Protein AF-X0WC69-F1 (afdb_monomer_lite)

Secondary structure (DSSP, 8-state):
---GGGHHHHS-TT-EEEEEE-S--S--THHHHHHHTT-EEEEEE-S-HHHHHHHHHHHTT---TTB---EE--TTSS-GGGGGG-HHHHHHHHHHTT----

pLDDT: mean 93.88, std 10.85, range [38.66, 98.69]

Organism: NCBI:txid412755

Structure (mmCIF, N/CA/C/O backbone):
data_AF-X0WC69-F1
#
_entry.id   AF-X0WC69-F1
#
loop_
_atom_site.group_PDB
_atom_site.id
_atom_site.type_symbol
_atom_site.label_atom_id
_atom_site.label_alt_id
_atom_site.label_comp_id
_atom_site.label_asym_id
_atom_site.label_entity_id
_atom_site.label_seq_id
_atom_site.pdbx_PDB_ins_code
_atom_site.Cartn_x
_atom_site.Cartn_y
_atom_site.Cartn_z
_atom_site.occupancy
_atom_site.B_iso_or_equiv
_atom_site.auth_seq_id
_atom_site.auth_comp_id
_atom_site.auth_asym_id
_atom_site.auth_atom_id
_atom_site.pdbx_PDB_model_num
ATOM 1 N N . ALA A 1 1 ? -15.392 22.185 -8.170 1.00 73.56 1 ALA A N 1
ATOM 2 C CA . ALA A 1 1 ? -15.195 20.829 -7.610 1.00 73.56 1 ALA A CA 1
ATOM 3 C C . ALA A 1 1 ? -16.529 20.309 -7.079 1.00 73.56 1 ALA A C 1
ATOM 5 O O . ALA A 1 1 ? -17.292 21.107 -6.552 1.00 73.56 1 ALA A O 1
ATOM 6 N N . ASN A 1 2 ? -16.810 19.007 -7.195 1.00 86.56 2 ASN A N 1
ATOM 7 C CA . ASN A 1 2 ? -18.146 18.422 -6.964 1.00 86.56 2 ASN A CA 1
ATOM 8 C C . ASN A 1 2 ? -18.482 18.125 -5.482 1.00 86.56 2 ASN A C 1
ATOM 10 O O . ASN A 1 2 ? -19.419 17.386 -5.209 1.00 86.56 2 ASN A O 1
ATOM 14 N N . ASN A 1 3 ? -17.715 18.662 -4.523 1.00 87.62 3 ASN A N 1
ATOM 15 C CA . ASN A 1 3 ? -17.897 18.472 -3.071 1.00 87.62 3 ASN A CA 1
ATOM 16 C C . ASN A 1 3 ? -17.989 17.002 -2.589 1.00 87.62 3 ASN A C 1
ATOM 18 O O . ASN A 1 3 ? -18.626 16.697 -1.584 1.00 87.62 3 ASN A O 1
ATOM 22 N N . THR A 1 4 ? -17.337 16.072 -3.289 1.00 92.56 4 THR A N 1
ATOM 23 C CA . THR A 1 4 ? -17.414 14.629 -3.000 1.00 92.56 4 THR A CA 1
ATOM 24 C C . THR A 1 4 ? -16.470 14.163 -1.891 1.00 92.56 4 THR A C 1
ATOM 26 O O . THR A 1 4 ? -16.607 13.041 -1.419 1.00 92.56 4 THR A O 1
ATOM 29 N N . ALA A 1 5 ? -15.538 15.005 -1.430 1.00 91.19 5 ALA A N 1
ATOM 30 C CA . ALA A 1 5 ? -14.537 14.624 -0.428 1.00 91.19 5 ALA A CA 1
ATOM 31 C C . ALA A 1 5 ? -15.158 14.115 0.888 1.00 91.19 5 ALA A C 1
ATOM 33 O O . ALA A 1 5 ? -14.641 13.178 1.488 1.00 91.19 5 ALA A O 1
ATOM 34 N N . ARG A 1 6 ? -16.314 14.664 1.295 1.00 92.88 6 ARG A N 1
ATOM 35 C CA . ARG A 1 6 ? -17.044 14.244 2.507 1.00 92.88 6 ARG A CA 1
ATOM 36 C C . ARG A 1 6 ? -17.588 12.815 2.439 1.00 92.88 6 ARG A C 1
ATOM 38 O O . ARG A 1 6 ? -17.962 12.267 3.470 1.00 92.88 6 ARG A O 1
ATOM 45 N N . ALA A 1 7 ? -17.612 12.190 1.260 1.00 94.81 7 ALA A N 1
ATOM 46 C CA . ALA A 1 7 ? -18.061 10.809 1.115 1.00 94.81 7 ALA A CA 1
ATOM 47 C C . ALA A 1 7 ? -17.229 9.832 1.967 1.00 94.81 7 ALA A C 1
ATOM 49 O O . ALA A 1 7 ? -17.776 8.843 2.447 1.00 94.81 7 ALA A O 1
ATOM 50 N N . VAL A 1 8 ? -15.951 10.136 2.237 1.00 96.06 8 VAL A N 1
ATOM 51 C CA . VAL A 1 8 ? -1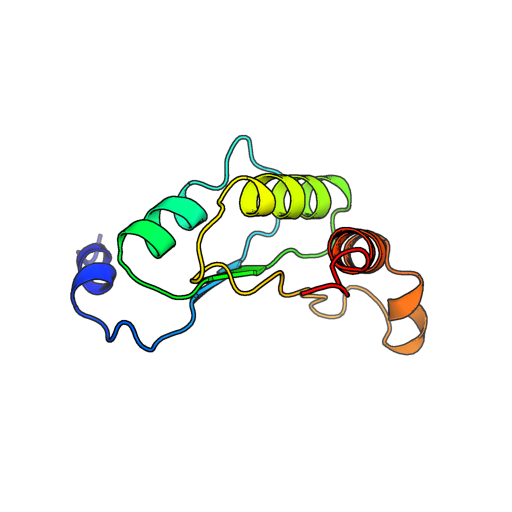5.090 9.326 3.122 1.00 96.06 8 VAL A CA 1
ATOM 52 C C . VAL A 1 8 ? -15.667 9.167 4.537 1.00 96.06 8 VAL A C 1
ATOM 54 O O . VAL A 1 8 ? -15.428 8.158 5.202 1.00 96.06 8 VAL A O 1
ATOM 57 N N . ASP A 1 9 ? -16.475 10.129 4.989 1.00 96.31 9 ASP A N 1
ATOM 58 C CA . ASP A 1 9 ? -17.134 10.108 6.297 1.00 96.31 9 ASP A CA 1
ATOM 59 C C . ASP A 1 9 ? -18.480 9.369 6.275 1.00 96.31 9 ASP A C 1
ATOM 61 O O . ASP A 1 9 ? -18.997 9.013 7.329 1.00 96.31 9 ASP A O 1
ATOM 65 N N . MET A 1 10 ? -19.045 9.132 5.089 1.00 96.31 10 MET A N 1
ATOM 66 C CA . MET A 1 10 ? -20.409 8.620 4.907 1.00 96.31 10 MET A CA 1
ATOM 67 C C . MET A 1 10 ? -20.462 7.147 4.493 1.00 96.31 10 MET A C 1
ATOM 69 O O . MET A 1 10 ? -21.454 6.474 4.759 1.00 96.31 10 MET A O 1
ATOM 73 N N . ILE A 1 11 ? -19.432 6.648 3.805 1.00 97.00 11 ILE A N 1
ATOM 74 C CA . ILE A 1 11 ? -19.395 5.257 3.337 1.00 97.00 11 ILE A CA 1
ATOM 75 C C . ILE A 1 11 ? -19.108 4.275 4.484 1.00 97.00 11 ILE A C 1
ATOM 77 O O . ILE A 1 11 ? -18.465 4.626 5.478 1.00 97.00 11 ILE A O 1
ATOM 81 N N . SER A 1 12 ? -19.566 3.028 4.322 1.00 97.81 12 SER A N 1
ATOM 82 C CA . SER A 1 12 ? -19.354 1.962 5.311 1.00 97.81 12 SER A CA 1
ATOM 83 C C . SER A 1 12 ? -17.867 1.731 5.592 1.00 97.81 12 SER A C 1
ATOM 85 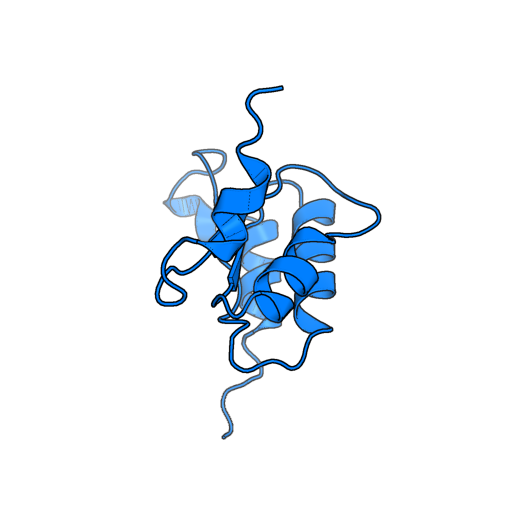O O . SER A 1 12 ? -17.057 1.659 4.667 1.00 97.81 12 SER A O 1
ATOM 87 N N . LYS A 1 13 ? -17.519 1.552 6.872 1.00 97.94 13 LYS A N 1
ATOM 88 C CA . LYS A 1 13 ? -16.147 1.267 7.332 1.00 97.94 13 LYS A CA 1
ATOM 89 C C . LYS A 1 13 ? -15.728 -0.189 7.136 1.00 97.94 13 LYS A C 1
ATOM 91 O O . LYS A 1 13 ? -14.559 -0.519 7.314 1.00 97.94 13 LYS A O 1
ATOM 96 N N . ASP A 1 14 ? -16.652 -1.030 6.677 1.00 97.75 14 ASP A N 1
ATOM 97 C CA . ASP A 1 14 ? -16.340 -2.390 6.244 1.00 97.75 14 ASP A CA 1
ATOM 98 C C . ASP A 1 14 ? -15.599 -2.414 4.900 1.00 97.75 14 ASP A C 1
ATOM 100 O O . ASP A 1 14 ? -15.019 -3.437 4.536 1.00 97.75 14 ASP A O 1
ATOM 104 N N . ILE A 1 15 ? -15.566 -1.300 4.164 1.00 98.00 15 ILE A N 1
ATOM 105 C CA . ILE A 1 15 ? -14.785 -1.173 2.931 1.00 98.00 15 ILE A CA 1
ATOM 106 C C . ILE A 1 15 ? -13.286 -1.269 3.253 1.00 98.00 15 ILE A C 1
ATOM 108 O O . ILE A 1 15 ? -12.786 -0.625 4.177 1.00 98.00 15 ILE A O 1
ATOM 112 N N . ILE A 1 16 ? -12.562 -2.058 2.457 1.00 98.44 16 ILE A N 1
ATOM 113 C CA . ILE A 1 16 ? -11.096 -2.059 2.444 1.00 98.44 16 ILE A CA 1
ATOM 114 C C . ILE A 1 16 ? -10.637 -1.066 1.378 1.00 98.44 16 ILE A C 1
ATOM 116 O O . ILE A 1 16 ? -11.034 -1.166 0.217 1.00 98.44 16 ILE A O 1
ATOM 120 N N . ILE A 1 17 ? -9.801 -0.112 1.772 1.00 98.50 17 ILE A N 1
ATOM 121 C CA . ILE A 1 17 ? -9.224 0.878 0.869 1.00 98.50 17 ILE A CA 1
ATOM 122 C C . ILE A 1 17 ? -7.908 0.339 0.312 1.00 98.50 17 ILE A C 1
ATOM 124 O O . ILE A 1 17 ? -6.928 0.191 1.041 1.00 98.50 17 ILE A O 1
ATOM 128 N N . CYS A 1 18 ? -7.883 0.072 -0.991 1.00 98.25 18 CYS A N 1
ATOM 129 C CA . CYS A 1 18 ? -6.650 -0.181 -1.732 1.00 98.25 18 CYS A CA 1
ATOM 130 C C . CYS A 1 18 ? -6.025 1.167 -2.128 1.00 98.25 18 CYS A C 1
ATOM 132 O O . CYS A 1 18 ? -6.317 1.691 -3.204 1.00 98.25 18 CYS A O 1
ATOM 134 N N . ASP A 1 19 ? -5.227 1.754 -1.236 1.00 97.88 19 ASP A N 1
ATOM 135 C CA . ASP A 1 19 ? -4.646 3.089 -1.409 1.00 97.88 19 ASP A CA 1
ATOM 136 C C . ASP A 1 19 ? -3.470 3.045 -2.388 1.00 97.88 19 ASP A C 1
ATOM 138 O O . ASP A 1 19 ? -2.365 2.620 -2.049 1.00 97.88 19 ASP A O 1
ATOM 142 N N . TRP A 1 20 ? -3.735 3.401 -3.640 1.00 97.50 20 TRP A N 1
ATOM 143 C CA . TRP A 1 20 ? -2.862 3.091 -4.763 1.00 97.50 20 TRP A CA 1
ATOM 144 C C . TRP A 1 20 ? -2.058 4.319 -5.241 1.00 97.50 20 TRP A C 1
ATOM 146 O O . TRP A 1 20 ? -2.618 5.383 -5.506 1.00 97.50 20 TRP A O 1
ATOM 156 N N . HIS A 1 21 ? -0.731 4.172 -5.389 1.00 97.56 21 HIS A N 1
ATOM 157 C CA . HIS A 1 21 ? 0.177 5.235 -5.856 1.00 97.56 21 HIS A CA 1
ATOM 158 C C . HIS A 1 21 ? 1.182 4.727 -6.915 1.00 97.56 21 HIS A C 1
ATOM 160 O O . HIS A 1 21 ? 1.847 3.708 -6.719 1.00 97.56 21 HIS A O 1
ATOM 166 N N . TYR A 1 22 ? 1.331 5.453 -8.040 1.00 95.75 22 TYR A N 1
ATOM 167 C CA . TYR A 1 22 ? 2.273 5.089 -9.128 1.00 95.75 22 TYR A CA 1
ATOM 168 C C . TYR A 1 22 ? 3.719 5.485 -8.815 1.00 95.75 22 TYR A C 1
ATOM 170 O O . TYR A 1 22 ? 4.652 4.801 -9.233 1.00 95.75 22 TYR A O 1
ATOM 178 N N . GLU A 1 23 ? 3.887 6.627 -8.156 1.00 97.06 23 GLU A N 1
ATOM 179 C CA . GLU A 1 23 ? 5.130 7.394 -8.147 1.00 97.06 23 GLU A CA 1
ATOM 180 C C . GLU A 1 23 ? 5.672 7.582 -6.737 1.00 97.06 23 GLU A C 1
ATOM 182 O O . GLU A 1 23 ? 4.916 7.545 -5.763 1.00 97.06 23 GLU A O 1
ATOM 187 N N . LEU A 1 24 ? 6.982 7.819 -6.653 1.00 98.06 24 LEU A N 1
ATOM 188 C CA . LEU A 1 24 ? 7.653 8.149 -5.404 1.00 98.06 24 LEU A CA 1
ATOM 189 C C . LEU A 1 24 ? 7.070 9.443 -4.829 1.00 98.06 24 LEU A C 1
ATOM 191 O O . LEU A 1 24 ? 6.880 10.430 -5.545 1.00 98.06 24 LEU A O 1
ATOM 195 N N . ARG A 1 25 ? 6.810 9.445 -3.522 1.00 97.56 25 ARG A N 1
ATOM 196 C CA . ARG A 1 25 ? 6.314 10.614 -2.794 1.00 97.56 25 ARG A CA 1
ATOM 197 C C . ARG A 1 25 ? 7.163 10.905 -1.572 1.00 97.56 25 ARG A C 1
ATOM 199 O O . ARG A 1 25 ? 7.790 10.013 -1.007 1.00 97.56 25 ARG A O 1
ATOM 206 N N . GLN A 1 26 ? 7.129 12.166 -1.149 1.00 96.62 26 GLN 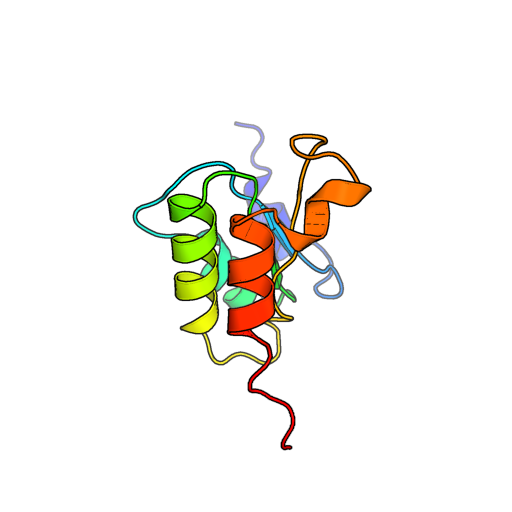A N 1
ATOM 207 C CA . GLN A 1 26 ? 7.720 12.595 0.116 1.00 96.62 26 GLN A CA 1
ATOM 208 C C . GLN A 1 26 ? 6.989 11.967 1.315 1.00 96.62 26 GLN A C 1
ATOM 210 O O . GLN A 1 26 ? 7.620 11.571 2.293 1.00 96.62 26 GLN A O 1
ATOM 215 N N . ALA A 1 27 ? 5.665 11.847 1.212 1.00 96.88 27 ALA A N 1
ATOM 216 C CA . ALA A 1 27 ? 4.799 11.175 2.167 1.00 96.88 27 ALA A CA 1
ATOM 217 C C . ALA A 1 27 ? 3.584 10.567 1.445 1.00 96.88 27 ALA A C 1
ATOM 219 O O . ALA A 1 27 ? 3.295 10.905 0.294 1.00 96.88 27 ALA A O 1
ATOM 220 N N . TYR A 1 28 ? 2.907 9.642 2.123 1.00 98.12 28 TYR A N 1
ATOM 221 C CA . TYR A 1 28 ? 1.690 8.989 1.645 1.00 98.12 28 TYR A CA 1
ATOM 222 C C . TYR A 1 28 ? 0.564 9.252 2.652 1.00 98.12 28 TYR A C 1
ATOM 224 O O . TYR A 1 28 ? 0.116 8.353 3.358 1.00 98.12 28 TYR A O 1
ATOM 232 N N . GLU A 1 29 ? 0.158 10.520 2.773 1.00 97.56 29 GLU A N 1
ATOM 233 C CA . GLU A 1 29 ? -0.732 11.021 3.832 1.00 97.56 29 GLU A CA 1
ATOM 234 C C . GLU A 1 29 ? -2.146 10.423 3.788 1.00 97.56 29 GLU A C 1
ATOM 236 O O . GLU A 1 29 ? -2.870 10.449 4.784 1.00 97.56 29 GLU A O 1
ATOM 241 N N . SER A 1 30 ? -2.541 9.850 2.652 1.00 97.81 30 SER A N 1
ATOM 242 C CA . SER A 1 30 ? -3.779 9.082 2.514 1.00 97.81 30 SER A CA 1
ATOM 243 C C . SER A 1 30 ? -3.818 7.874 3.449 1.00 97.81 30 SER A C 1
ATOM 245 O O . SER A 1 30 ? -4.876 7.592 4.007 1.00 97.81 30 SER A O 1
ATOM 247 N N . VAL A 1 31 ? -2.683 7.213 3.703 1.00 98.38 31 VAL A N 1
ATOM 248 C CA . VAL A 1 31 ? -2.606 6.038 4.584 1.00 98.38 31 VAL A CA 1
ATOM 249 C C . VAL A 1 31 ? -3.056 6.349 6.016 1.00 98.38 31 VAL A C 1
ATOM 251 O O . VAL A 1 31 ? -4.048 5.752 6.446 1.00 98.38 31 VAL A O 1
ATOM 254 N N . PRO A 1 32 ? -2.402 7.260 6.772 1.00 98.12 32 PRO A N 1
ATOM 255 C CA . PRO A 1 32 ? -2.863 7.604 8.113 1.00 98.12 32 PRO A CA 1
ATOM 256 C C . PRO A 1 32 ? -4.277 8.175 8.093 1.00 98.12 32 PRO A C 1
ATOM 258 O O . PRO A 1 32 ? -5.080 7.804 8.940 1.00 98.12 32 PRO A O 1
ATOM 261 N N . MET A 1 33 ? -4.628 8.983 7.089 1.00 98.19 33 MET A N 1
ATOM 262 C CA . MET A 1 33 ? -5.971 9.547 6.983 1.00 98.19 33 MET A CA 1
ATOM 263 C C . MET A 1 33 ? -7.048 8.455 6.890 1.00 98.19 33 MET A C 1
ATOM 265 O O . MET A 1 33 ? -8.026 8.498 7.634 1.00 98.19 33 MET A O 1
ATOM 269 N N . PHE A 1 34 ? -6.882 7.436 6.040 1.00 98.50 34 PHE A N 1
ATOM 270 C CA . PHE A 1 34 ? -7.858 6.346 5.939 1.00 98.50 34 PHE A CA 1
ATOM 271 C C . PHE A 1 34 ? -7.915 5.485 7.207 1.00 98.50 34 PHE A C 1
ATOM 273 O O . PHE A 1 34 ? -9.013 5.105 7.628 1.00 98.50 34 PHE A O 1
ATOM 280 N N . LEU A 1 35 ? -6.767 5.227 7.842 1.00 98.50 35 LEU A N 1
ATOM 281 C CA . LEU A 1 35 ? -6.710 4.525 9.128 1.00 98.50 35 LEU A CA 1
ATOM 282 C C . LEU A 1 35 ? -7.457 5.301 10.226 1.00 98.50 35 LEU A C 1
ATOM 284 O O . LEU A 1 35 ? -8.287 4.723 10.929 1.00 98.50 35 LEU A O 1
ATOM 288 N N . GLU A 1 36 ? -7.223 6.611 10.343 1.00 98.00 36 GLU A N 1
ATOM 289 C CA . GLU A 1 36 ? -7.898 7.514 11.289 1.00 98.00 36 GLU A CA 1
ATOM 290 C C . GLU A 1 36 ? -9.406 7.597 11.028 1.00 98.00 36 GLU A C 1
ATOM 292 O O . GLU A 1 36 ? -10.208 7.666 11.959 1.00 98.00 36 GLU A O 1
ATOM 297 N N . LYS A 1 37 ? -9.821 7.521 9.757 1.00 98.00 37 LYS A N 1
ATOM 298 C CA . LYS A 1 37 ? -11.233 7.461 9.350 1.00 98.00 37 LYS A CA 1
ATOM 299 C C . LYS A 1 37 ? -11.890 6.097 9.595 1.00 98.00 37 LYS A C 1
ATOM 301 O O . LYS A 1 37 ? -13.075 5.946 9.277 1.00 98.00 37 LYS A O 1
ATOM 306 N N . GLY A 1 38 ? -11.158 5.134 10.157 1.00 98.19 38 GLY A N 1
ATOM 307 C CA . GLY A 1 38 ? -11.659 3.835 10.601 1.00 98.19 38 GLY A CA 1
ATOM 308 C C . GLY A 1 38 ? -11.677 2.746 9.531 1.00 98.19 38 GLY A C 1
ATOM 309 O O . GLY A 1 38 ? -12.249 1.686 9.780 1.00 98.19 38 GLY A O 1
ATOM 310 N N . PHE A 1 39 ? -11.072 2.977 8.363 1.00 98.69 39 PHE A N 1
ATOM 311 C CA . PHE A 1 39 ? -11.017 1.981 7.295 1.00 98.69 39 PHE A CA 1
ATOM 312 C C . PHE A 1 39 ? -9.883 0.988 7.500 1.00 98.69 39 PHE A C 1
ATOM 314 O O . PHE A 1 39 ? -8.844 1.304 8.078 1.00 98.69 39 PHE A O 1
ATOM 321 N N . ARG A 1 40 ? -10.075 -0.210 6.948 1.00 98.69 40 ARG A N 1
ATOM 322 C CA . ARG A 1 40 ? -8.983 -1.145 6.680 1.00 98.69 40 ARG A CA 1
ATOM 323 C C . ARG A 1 40 ? -8.258 -0.721 5.413 1.00 98.69 40 ARG A C 1
ATOM 325 O O . ARG A 1 40 ? -8.911 -0.330 4.447 1.00 98.69 40 ARG A O 1
ATOM 332 N N . VAL A 1 41 ? -6.933 -0.797 5.410 1.00 98.62 41 VAL A N 1
ATOM 333 C CA . VAL A 1 41 ? -6.104 -0.242 4.336 1.00 98.62 41 VAL A CA 1
ATOM 334 C C . VAL A 1 41 ? -5.127 -1.289 3.814 1.00 98.62 41 VAL A C 1
ATOM 336 O O . VAL A 1 41 ? -4.431 -1.954 4.583 1.00 98.62 41 VAL A O 1
ATOM 339 N N . TRP A 1 42 ? -5.067 -1.390 2.489 1.00 98.19 42 TRP A N 1
ATOM 340 C CA . TRP A 1 42 ? -3.988 -2.013 1.736 1.00 98.19 42 TRP A CA 1
ATOM 341 C C . TRP A 1 42 ? -3.291 -0.940 0.894 1.00 98.19 42 TRP A C 1
ATOM 343 O O . TRP A 1 42 ? -3.782 -0.591 -0.180 1.00 98.19 42 TRP A O 1
ATOM 353 N N . PRO A 1 43 ? -2.142 -0.418 1.343 1.00 98.25 43 PRO A N 1
ATOM 354 C CA . PRO A 1 43 ? -1.225 0.319 0.487 1.00 98.25 43 PRO A CA 1
ATOM 355 C C . PRO A 1 43 ? -0.923 -0.496 -0.771 1.00 98.25 43 PRO A C 1
ATOM 357 O O . PRO A 1 43 ? -0.624 -1.692 -0.690 1.00 98.25 43 PRO A O 1
ATOM 360 N N . ALA A 1 44 ? -1.031 0.141 -1.932 1.00 98.31 44 ALA A N 1
ATOM 361 C CA . ALA A 1 44 ? -0.879 -0.513 -3.218 1.00 98.31 44 ALA A CA 1
ATOM 362 C C . ALA A 1 44 ? 0.173 0.183 -4.086 1.00 98.31 44 ALA A C 1
ATOM 364 O O . ALA A 1 44 ? -0.045 1.268 -4.628 1.00 98.31 44 ALA A O 1
ATOM 365 N N . SER A 1 45 ? 1.334 -0.456 -4.240 1.00 97.44 45 SER A N 1
ATOM 366 C CA . SER A 1 45 ? 2.406 0.037 -5.110 1.00 97.44 45 SER A CA 1
ATOM 367 C C . SER A 1 45 ? 2.318 -0.544 -6.516 1.00 97.44 45 SER A C 1
ATOM 369 O O . SER A 1 45 ? 1.657 -1.558 -6.759 1.00 97.44 45 SER A O 1
ATOM 371 N N . TRP A 1 46 ? 3.045 0.087 -7.440 1.00 96.50 46 TRP A N 1
ATOM 372 C CA . TRP A 1 46 ? 3.242 -0.403 -8.802 1.00 96.50 46 TRP A CA 1
ATOM 373 C C . TRP A 1 46 ? 4.705 -0.810 -9.067 1.00 96.50 46 TRP A C 1
ATOM 375 O O . TRP A 1 46 ? 5.280 -1.583 -8.306 1.00 96.50 46 TRP A O 1
ATOM 385 N N . ARG A 1 47 ? 5.293 -0.328 -10.173 1.00 96.44 47 ARG A N 1
ATOM 386 C CA . ARG A 1 47 ? 6.463 -0.920 -10.833 1.00 96.44 47 ARG A CA 1
ATOM 387 C C . ARG A 1 47 ? 7.802 -0.285 -10.504 1.00 96.44 47 ARG A C 1
ATOM 389 O O . ARG A 1 47 ? 8.821 -0.869 -10.848 1.00 96.44 47 ARG A O 1
ATOM 396 N N . LYS A 1 48 ? 7.817 0.936 -9.969 1.00 97.88 48 LYS A N 1
ATOM 397 C CA . LYS A 1 48 ? 9.070 1.644 -9.699 1.00 97.88 48 LYS A CA 1
ATOM 398 C C . LYS A 1 48 ? 9.632 1.151 -8.358 1.00 97.88 48 LYS A C 1
ATOM 400 O O . LYS A 1 48 ? 8.937 1.323 -7.354 1.00 97.88 48 LYS A O 1
ATOM 405 N N . PRO A 1 49 ? 10.827 0.52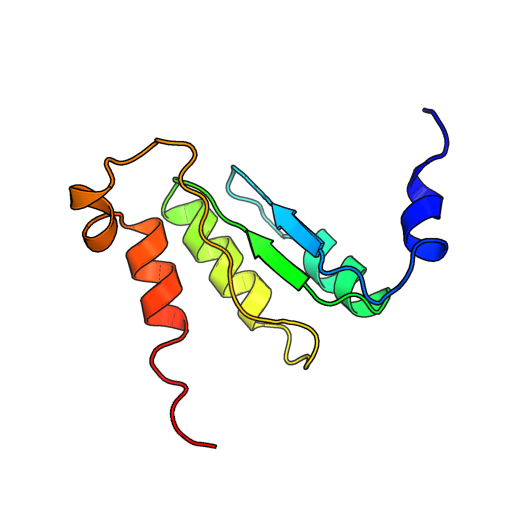5 -8.333 1.00 97.50 49 PRO A N 1
ATOM 406 C CA . PRO A 1 49 ? 11.439 -0.021 -7.117 1.00 97.50 49 PRO A CA 1
ATOM 407 C C . PRO A 1 49 ? 11.483 0.947 -5.935 1.00 97.50 49 PRO A C 1
ATOM 409 O O . PRO A 1 49 ? 11.046 0.629 -4.832 1.00 97.50 49 PRO A O 1
ATOM 412 N N . ASP A 1 50 ? 11.965 2.163 -6.180 1.00 98.31 50 ASP A N 1
ATOM 413 C CA . ASP A 1 50 ? 12.112 3.227 -5.190 1.00 98.31 50 ASP A CA 1
ATOM 414 C C . ASP A 1 50 ? 10.763 3.677 -4.616 1.00 98.31 50 ASP A C 1
ATOM 416 O O . ASP A 1 50 ? 10.616 3.779 -3.398 1.00 98.31 50 ASP A O 1
ATOM 420 N N . ALA A 1 51 ? 9.759 3.874 -5.472 1.00 98.25 51 ALA A N 1
ATOM 421 C CA . ALA A 1 51 ? 8.407 4.234 -5.060 1.00 98.25 51 ALA A CA 1
ATOM 422 C C . ALA A 1 51 ? 7.752 3.123 -4.229 1.00 98.25 51 ALA A C 1
ATOM 424 O O . ALA A 1 51 ? 7.212 3.385 -3.155 1.00 98.25 51 ALA A O 1
ATOM 425 N N . ALA A 1 52 ? 7.828 1.875 -4.702 1.00 97.94 52 ALA A N 1
ATOM 426 C CA . ALA A 1 52 ? 7.243 0.729 -4.016 1.00 97.94 52 ALA A CA 1
ATOM 427 C C . ALA A 1 52 ? 7.880 0.511 -2.644 1.00 97.94 52 ALA A C 1
ATOM 429 O O . ALA A 1 52 ? 7.165 0.389 -1.649 1.00 97.94 52 ALA A O 1
ATOM 430 N N . LYS A 1 53 ? 9.215 0.547 -2.578 1.00 97.94 53 LYS A N 1
ATOM 431 C CA . LYS A 1 53 ? 9.960 0.459 -1.325 1.00 97.94 53 LYS A CA 1
ATOM 432 C C . LYS A 1 53 ? 9.578 1.574 -0.361 1.00 97.94 53 LYS A C 1
ATOM 434 O O . LYS A 1 53 ? 9.201 1.286 0.770 1.00 97.94 53 LYS A O 1
ATOM 439 N N . ALA A 1 54 ? 9.619 2.826 -0.814 1.00 98.44 54 ALA A N 1
ATOM 440 C CA . ALA A 1 54 ? 9.266 3.965 0.025 1.00 98.44 54 ALA A CA 1
ATOM 441 C C . ALA A 1 54 ? 7.836 3.856 0.566 1.00 98.44 54 ALA A C 1
ATOM 443 O O . ALA A 1 54 ? 7.589 4.256 1.702 1.00 98.44 54 ALA A O 1
ATOM 444 N N . PHE A 1 55 ? 6.904 3.310 -0.220 1.00 98.31 55 PHE A N 1
ATOM 445 C CA . PHE A 1 55 ? 5.521 3.163 0.211 1.00 98.31 55 PHE A CA 1
ATOM 446 C C . PHE A 1 55 ? 5.331 2.032 1.231 1.00 98.31 55 PHE A C 1
ATOM 448 O O . PHE A 1 55 ? 4.688 2.255 2.255 1.00 98.31 55 PHE A O 1
ATOM 455 N N . VAL A 1 56 ? 5.952 0.866 1.009 1.00 97.88 56 VAL A N 1
ATOM 456 C CA . VAL A 1 56 ? 5.997 -0.238 1.991 1.00 97.88 56 VAL A CA 1
ATOM 457 C C . VAL A 1 56 ? 6.634 0.234 3.304 1.00 97.88 56 VAL A C 1
ATOM 459 O O . VAL A 1 56 ? 6.099 0.005 4.385 1.00 97.88 56 VAL A O 1
ATOM 462 N N . ASP A 1 57 ? 7.765 0.936 3.225 1.00 97.75 57 ASP A N 1
ATOM 463 C CA . ASP A 1 57 ? 8.463 1.461 4.401 1.00 97.75 57 ASP A CA 1
ATOM 464 C C . ASP A 1 57 ? 7.674 2.579 5.095 1.00 97.75 57 ASP A C 1
ATOM 466 O O . ASP A 1 57 ? 7.832 2.803 6.294 1.00 97.75 57 ASP A O 1
ATOM 470 N N . TYR A 1 58 ? 6.835 3.317 4.365 1.00 98.25 58 TYR A N 1
ATOM 471 C CA . TYR A 1 58 ? 5.935 4.309 4.946 1.00 98.25 58 TYR A CA 1
ATOM 472 C C . TYR A 1 58 ? 4.788 3.655 5.708 1.00 98.25 58 TYR A C 1
ATOM 474 O O . TYR A 1 58 ? 4.557 3.993 6.867 1.00 98.25 58 TYR A O 1
ATOM 482 N N . SER A 1 59 ? 4.102 2.694 5.090 1.00 97.62 59 SER A N 1
ATOM 483 C CA . SER A 1 59 ? 2.946 2.033 5.692 1.00 97.62 59 SER A CA 1
ATOM 484 C C . SER A 1 59 ? 3.301 1.228 6.940 1.00 97.62 59 SER A C 1
ATOM 486 O O . SER A 1 59 ? 2.556 1.254 7.916 1.00 97.62 59 SER A O 1
ATOM 488 N N . LYS A 1 60 ? 4.479 0.594 6.967 1.00 95.81 60 LYS A N 1
ATOM 489 C CA . LYS A 1 60 ? 4.966 -0.173 8.125 1.00 95.81 60 LYS A CA 1
ATOM 490 C C . LYS A 1 60 ? 5.263 0.660 9.376 1.00 95.81 60 LYS A C 1
ATOM 492 O O . LYS A 1 60 ? 5.492 0.082 10.432 1.00 95.81 60 LYS A O 1
ATOM 497 N N . ARG A 1 61 ? 5.272 1.994 9.289 1.00 96.19 61 ARG A N 1
ATOM 498 C CA . ARG A 1 61 ? 5.432 2.870 10.467 1.00 96.19 61 ARG A CA 1
ATOM 499 C C . ARG A 1 61 ? 4.177 2.914 11.337 1.00 96.19 61 ARG A C 1
ATOM 501 O O . ARG A 1 61 ? 4.256 3.372 12.472 1.00 96.19 61 ARG A O 1
ATOM 508 N N . TYR A 1 62 ? 3.036 2.480 10.803 1.00 96.38 62 TYR A N 1
ATOM 509 C CA . TYR A 1 62 ? 1.752 2.517 11.488 1.00 96.38 62 TYR A CA 1
ATOM 510 C C . TYR A 1 62 ? 1.443 1.150 12.097 1.00 96.38 62 TYR A C 1
ATOM 512 O O . TYR A 1 62 ? 1.012 0.237 11.396 1.00 96.38 62 TYR A O 1
ATOM 520 N N . ASP A 1 63 ? 1.638 1.032 13.410 1.00 95.19 63 ASP A N 1
ATOM 521 C CA . ASP A 1 63 ? 1.174 -0.116 14.191 1.00 95.19 63 ASP A CA 1
ATOM 522 C C . ASP A 1 63 ? -0.337 0.017 14.432 1.00 95.19 63 ASP A C 1
ATOM 524 O O . ASP A 1 63 ? -0.794 0.714 15.340 1.00 95.19 63 ASP A O 1
ATOM 528 N N . ASN A 1 64 ? -1.129 -0.534 13.513 1.00 97.44 64 ASN A N 1
ATOM 529 C CA . ASN A 1 64 ? -2.583 -0.426 13.519 1.00 97.44 64 ASN A CA 1
ATOM 530 C C . ASN A 1 64 ? -3.199 -1.706 12.949 1.00 97.44 64 ASN A C 1
ATOM 532 O O . ASN A 1 64 ? -2.914 -2.063 11.809 1.00 97.44 64 ASN A O 1
ATOM 536 N N . ASP A 1 65 ? -4.115 -2.339 13.686 1.00 97.44 65 ASP A N 1
ATOM 537 C CA . ASP A 1 65 ? -4.781 -3.588 13.273 1.00 97.44 65 ASP A CA 1
ATOM 538 C C . ASP A 1 65 ? -5.559 -3.477 11.948 1.00 97.44 65 ASP A C 1
ATOM 540 O O . ASP A 1 65 ? -5.898 -4.479 11.317 1.00 97.44 65 ASP A O 1
ATOM 544 N N . ARG A 1 66 ? -5.865 -2.252 11.504 1.00 98.25 66 ARG A N 1
ATOM 545 C CA . ARG A 1 66 ? -6.519 -1.982 10.218 1.00 98.25 66 ARG A CA 1
ATOM 546 C C . ARG A 1 66 ? -5.541 -1.865 9.043 1.00 98.25 66 ARG A C 1
ATOM 548 O O . ARG A 1 66 ? -5.996 -1.805 7.902 1.00 98.25 66 ARG A O 1
ATOM 555 N N . MET A 1 67 ? -4.230 -1.850 9.282 1.00 98.00 67 MET A N 1
ATOM 556 C CA . MET A 1 67 ? -3.200 -1.957 8.246 1.00 98.00 67 MET A CA 1
ATOM 557 C C . MET A 1 67 ? -3.030 -3.430 7.859 1.00 98.00 67 MET A C 1
ATOM 559 O O . MET A 1 67 ? -2.367 -4.198 8.548 1.00 98.00 67 MET A O 1
ATOM 563 N N . LEU A 1 68 ? -3.641 -3.845 6.748 1.00 96.75 68 LEU A N 1
ATOM 564 C CA . LEU A 1 68 ? -3.791 -5.268 6.418 1.00 96.75 68 LEU A CA 1
ATOM 565 C C . LEU A 1 68 ? -2.578 -5.892 5.702 1.00 96.75 68 LEU A C 1
ATOM 567 O O . LEU A 1 68 ? -2.602 -7.080 5.384 1.00 96.75 68 LEU A O 1
ATOM 571 N N . GLY A 1 69 ? -1.551 -5.108 5.370 1.00 95.44 69 GLY A N 1
ATOM 572 C CA . GLY A 1 69 ? -0.376 -5.566 4.622 1.00 95.44 69 GLY A CA 1
ATOM 573 C C . GLY A 1 69 ? -0.072 -4.664 3.433 1.00 95.44 69 GLY A C 1
ATOM 574 O O . GLY A 1 69 ? -0.146 -3.449 3.559 1.00 95.44 69 GLY A O 1
ATOM 575 N N . HIS A 1 70 ? 0.268 -5.247 2.280 1.00 97.31 70 HIS A N 1
ATOM 576 C CA . HIS A 1 70 ? 0.591 -4.502 1.057 1.00 97.31 70 HIS A CA 1
ATOM 577 C C . HIS A 1 70 ? 0.084 -5.232 -0.189 1.00 97.31 70 HIS A C 1
ATOM 579 O O . HIS A 1 70 ? 0.352 -6.421 -0.371 1.00 97.31 70 HIS A O 1
ATOM 585 N N . LEU A 1 71 ? -0.626 -4.520 -1.064 1.00 97.44 71 LEU A N 1
ATOM 586 C CA . LEU A 1 71 ? -1.186 -5.051 -2.306 1.00 97.44 71 LEU A CA 1
ATOM 587 C C . LEU A 1 71 ? -0.276 -4.693 -3.490 1.00 97.44 71 LEU A C 1
ATOM 589 O O . LEU A 1 71 ? -0.182 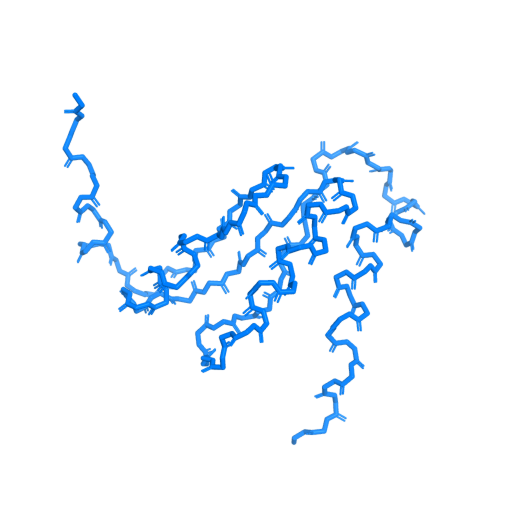-3.543 -3.907 1.00 97.44 71 LEU A O 1
ATOM 593 N N . ASN A 1 72 ? 0.384 -5.683 -4.084 1.00 95.00 72 ASN A N 1
ATOM 594 C CA . ASN A 1 72 ? 1.216 -5.442 -5.263 1.00 95.00 72 ASN A CA 1
ATOM 595 C C . ASN A 1 72 ? 0.358 -5.368 -6.530 1.00 95.00 72 ASN A C 1
ATOM 597 O O . ASN A 1 72 ? -0.380 -6.303 -6.839 1.00 95.00 72 ASN A O 1
ATOM 601 N N . THR A 1 73 ? 0.498 -4.285 -7.294 1.00 96.44 73 THR A N 1
ATOM 602 C CA . THR A 1 73 ? -0.127 -4.144 -8.615 1.00 96.44 73 THR A CA 1
ATOM 603 C C . THR A 1 73 ? 0.943 -4.183 -9.698 1.00 96.44 73 THR A C 1
ATOM 605 O O . THR A 1 73 ? 2.026 -3.626 -9.531 1.00 96.44 73 THR A O 1
ATOM 608 N N . THR A 1 74 ? 0.670 -4.848 -10.821 1.00 95.69 74 THR A N 1
ATOM 609 C CA . THR A 1 74 ? 1.625 -4.932 -11.940 1.00 95.69 74 THR A CA 1
ATOM 610 C C . THR A 1 74 ? 1.119 -4.230 -13.188 1.00 95.69 74 THR A C 1
ATOM 612 O O . THR A 1 74 ? 1.937 -3.728 -13.954 1.00 95.69 74 THR A O 1
ATOM 615 N N . TRP A 1 75 ? -0.200 -4.150 -13.395 1.00 95.50 75 TRP A N 1
ATOM 616 C CA . TRP A 1 75 ? -0.823 -3.561 -14.592 1.00 95.50 75 TRP A CA 1
ATOM 617 C C . TRP A 1 75 ? -0.225 -4.088 -15.913 1.00 95.50 75 TRP A C 1
ATOM 619 O O . TRP A 1 75 ? -0.146 -3.362 -16.898 1.00 95.50 75 TRP A O 1
ATOM 629 N N . GLY A 1 76 ? 0.264 -5.334 -15.923 1.00 95.81 76 GLY A N 1
ATOM 630 C CA . GLY A 1 76 ? 0.947 -5.925 -17.081 1.00 95.81 76 GLY A CA 1
ATOM 631 C C . GLY A 1 76 ? 2.387 -5.446 -17.316 1.00 95.81 76 GLY A C 1
ATOM 632 O O . GLY A 1 76 ? 2.967 -5.775 -18.342 1.00 95.81 76 GLY A O 1
ATOM 633 N N . ALA A 1 77 ? 2.998 -4.707 -16.384 1.00 95.00 77 ALA A N 1
ATOM 634 C CA . ALA A 1 77 ? 4.389 -4.246 -16.490 1.00 95.00 77 ALA A CA 1
ATOM 635 C C . ALA A 1 77 ? 5.439 -5.375 -16.423 1.00 95.00 77 ALA A C 1
ATOM 637 O O . ALA A 1 77 ? 6.622 -5.111 -16.617 1.00 95.00 77 ALA A O 1
ATOM 638 N N . VAL A 1 78 ? 5.020 -6.602 -16.117 1.00 96.62 78 VAL A N 1
ATOM 639 C CA . VAL A 1 78 ? 5.858 -7.801 -16.049 1.00 96.62 78 VAL A CA 1
ATOM 640 C C . VAL A 1 78 ? 5.021 -9.014 -16.453 1.00 96.62 78 VAL A C 1
ATOM 642 O O . VAL A 1 78 ? 3.824 -9.070 -16.146 1.00 96.62 78 VAL A O 1
ATOM 645 N N . ALA A 1 79 ? 5.626 -9.973 -17.154 1.00 96.75 79 ALA A N 1
ATOM 646 C CA . ALA A 1 79 ? 4.955 -11.214 -17.518 1.00 96.75 79 ALA A CA 1
ATOM 647 C C . ALA A 1 79 ? 4.722 -12.103 -16.282 1.00 96.75 79 ALA A C 1
ATOM 649 O O . ALA A 1 79 ? 5.468 -12.050 -15.305 1.00 96.75 79 ALA A O 1
ATOM 650 N N . ILE A 1 80 ? 3.688 -12.950 -16.316 1.00 94.88 80 ILE A N 1
ATOM 651 C CA . ILE A 1 80 ? 3.300 -13.789 -15.165 1.00 94.88 80 ILE A CA 1
ATOM 652 C C . ILE A 1 80 ? 4.457 -14.689 -14.695 1.00 94.88 80 ILE A C 1
ATOM 654 O O . ILE A 1 80 ? 4.690 -14.823 -13.496 1.00 94.88 80 ILE A O 1
ATOM 658 N N . ASN A 1 81 ? 5.212 -15.271 -15.627 1.00 96.81 81 ASN A N 1
ATOM 659 C CA . ASN A 1 81 ? 6.368 -16.124 -15.333 1.00 96.81 81 ASN A CA 1
ATOM 660 C C . ASN A 1 81 ? 7.585 -15.352 -14.789 1.00 96.81 81 ASN A C 1
ATOM 662 O O . ASN A 1 81 ? 8.482 -15.962 -14.214 1.00 96.81 81 ASN A O 1
ATOM 666 N N . GLU A 1 82 ? 7.603 -14.027 -14.925 1.00 96.94 82 GLU A N 1
ATOM 667 C CA . GLU A 1 82 ? 8.668 -13.141 -14.444 1.00 96.94 82 GLU A CA 1
ATOM 668 C C . GLU A 1 82 ? 8.305 -12.428 -13.128 1.00 96.94 82 GLU A C 1
ATOM 670 O O . GLU A 1 82 ? 9.144 -11.731 -12.547 1.00 96.94 82 GLU A O 1
ATOM 675 N N . LEU A 1 83 ? 7.088 -12.631 -12.598 1.00 95.06 83 LEU A N 1
ATOM 676 C CA . LEU A 1 83 ? 6.659 -12.079 -11.305 1.00 95.06 83 LEU A CA 1
ATOM 677 C C . LEU A 1 83 ? 7.647 -12.364 -10.158 1.00 95.06 83 LEU A C 1
ATOM 679 O O . LEU A 1 83 ? 7.938 -11.429 -9.410 1.00 95.06 83 LEU A O 1
ATOM 683 N N . PRO A 1 84 ? 8.231 -13.576 -10.012 1.00 94.31 84 PRO A N 1
ATOM 684 C CA . PRO A 1 84 ? 9.181 -13.852 -8.930 1.00 94.31 84 PRO A CA 1
ATOM 685 C C . PRO A 1 84 ? 10.470 -13.022 -9.005 1.00 94.31 84 PRO A C 1
ATOM 687 O O . PRO A 1 84 ? 11.157 -12.854 -7.997 1.00 94.31 84 PRO A O 1
ATOM 690 N N . SER A 1 85 ? 10.818 -12.513 -10.190 1.00 95.31 85 SER A N 1
ATOM 691 C CA . SER A 1 85 ? 11.969 -11.631 -10.413 1.00 95.31 85 SER A CA 1
ATOM 692 C C . SER A 1 85 ? 11.625 -10.143 -10.360 1.00 95.31 85 SER A C 1
ATOM 694 O O . SER A 1 85 ? 12.543 -9.326 -10.312 1.00 95.31 85 SER A O 1
ATOM 696 N N . PHE A 1 86 ? 10.342 -9.778 -10.327 1.00 96.94 86 PHE A N 1
ATOM 697 C CA . PHE A 1 86 ? 9.913 -8.385 -10.352 1.00 96.94 86 PHE A CA 1
ATOM 698 C C . PHE A 1 86 ? 10.266 -7.679 -9.042 1.00 96.94 86 PHE A C 1
ATOM 700 O O . PHE A 1 86 ? 9.690 -7.967 -7.992 1.00 96.94 86 PHE A O 1
ATOM 707 N N . GLU A 1 87 ? 11.237 -6.768 -9.099 1.00 97.12 87 GLU A N 1
ATOM 708 C CA . GLU A 1 87 ? 11.860 -6.177 -7.910 1.00 97.12 87 GLU A CA 1
ATOM 709 C C . GLU A 1 87 ? 10.847 -5.588 -6.908 1.00 97.12 87 GLU A C 1
ATOM 711 O O . GLU A 1 87 ? 10.918 -5.997 -5.744 1.00 97.12 87 GLU A O 1
ATOM 716 N N . PRO A 1 88 ? 9.849 -4.771 -7.317 1.00 96.56 88 PRO A N 1
ATOM 717 C CA . PRO A 1 88 ? 8.890 -4.191 -6.375 1.00 96.56 88 PRO A CA 1
ATOM 718 C C . PRO A 1 88 ? 8.139 -5.253 -5.566 1.00 96.56 88 PRO A C 1
ATOM 720 O O . PRO A 1 88 ? 7.945 -5.115 -4.358 1.00 96.56 88 PRO A O 1
ATOM 723 N N . LEU A 1 89 ? 7.772 -6.353 -6.230 1.00 95.62 89 LEU A N 1
ATOM 724 C CA . LEU A 1 89 ? 7.069 -7.474 -5.617 1.00 95.62 89 LEU A CA 1
ATOM 725 C C . LEU A 1 89 ? 7.994 -8.251 -4.679 1.00 95.62 89 LEU A C 1
ATOM 727 O O . LEU A 1 89 ? 7.610 -8.551 -3.551 1.00 95.62 89 LEU A O 1
ATOM 731 N N . ARG A 1 90 ? 9.237 -8.525 -5.101 1.00 95.62 90 ARG A N 1
ATOM 732 C CA . ARG A 1 90 ? 10.236 -9.182 -4.244 1.00 95.62 90 ARG A CA 1
ATOM 733 C C . ARG A 1 90 ? 10.486 -8.393 -2.969 1.00 95.62 90 ARG A C 1
ATOM 735 O O . ARG A 1 90 ? 10.587 -8.999 -1.902 1.00 95.62 90 ARG A O 1
ATOM 742 N N . TYR A 1 91 ? 10.628 -7.075 -3.086 1.00 95.81 91 TYR A N 1
ATOM 743 C CA . TYR A 1 91 ? 10.842 -6.206 -1.942 1.00 95.81 91 TYR A CA 1
ATOM 744 C C . TYR A 1 91 ? 9.643 -6.262 -0.995 1.00 95.81 91 TYR A C 1
ATOM 746 O O . TYR A 1 91 ? 9.812 -6.607 0.174 1.00 95.81 91 TYR A O 1
ATOM 754 N N . ALA A 1 92 ? 8.434 -6.015 -1.512 1.00 94.12 92 ALA A N 1
ATOM 755 C CA . ALA A 1 92 ? 7.215 -6.046 -0.714 1.00 94.12 92 ALA A CA 1
ATOM 756 C C . ALA A 1 92 ? 7.055 -7.387 0.017 1.00 94.12 92 ALA A C 1
ATOM 758 O O . ALA A 1 92 ? 6.938 -7.394 1.235 1.00 94.12 92 ALA A O 1
ATOM 759 N N . THR A 1 93 ? 7.144 -8.527 -0.677 1.00 93.19 93 THR A N 1
ATOM 760 C CA . THR A 1 93 ? 7.013 -9.855 -0.050 1.00 93.19 93 THR A CA 1
ATOM 761 C C . THR A 1 93 ? 8.054 -10.090 1.049 1.00 93.19 93 THR A C 1
ATOM 763 O O . THR A 1 93 ? 7.706 -10.559 2.133 1.00 93.19 93 THR A O 1
ATOM 766 N N . ARG A 1 94 ? 9.320 -9.720 0.813 1.00 93.88 94 ARG A N 1
ATOM 767 C CA . ARG A 1 94 ? 10.399 -9.869 1.807 1.00 93.88 94 ARG A CA 1
ATOM 768 C C . ARG A 1 94 ? 10.176 -9.027 3.058 1.00 93.88 94 ARG A C 1
ATOM 770 O O . ARG A 1 94 ? 10.526 -9.450 4.156 1.00 93.88 94 ARG A O 1
ATOM 777 N N . SER A 1 95 ? 9.575 -7.853 2.900 1.00 93.00 95 SER A N 1
ATOM 778 C CA . SER A 1 95 ? 9.277 -6.947 4.007 1.00 93.00 95 SER A CA 1
ATOM 779 C C . SER A 1 95 ? 8.235 -7.496 4.987 1.00 93.00 95 SER A C 1
ATOM 781 O O . SER A 1 95 ? 8.145 -6.960 6.095 1.00 93.00 95 SER A O 1
ATOM 783 N N . PHE A 1 96 ? 7.496 -8.555 4.624 1.00 89.38 96 PHE A N 1
ATOM 784 C CA . PHE A 1 96 ? 6.488 -9.208 5.476 1.00 89.38 96 PHE A CA 1
ATOM 785 C C . PHE A 1 96 ? 6.818 -10.666 5.849 1.00 89.38 96 PHE A C 1
ATOM 787 O O . PHE A 1 96 ? 6.185 -11.219 6.743 1.00 89.38 96 PHE A O 1
ATOM 794 N N . SER A 1 97 ? 7.827 -11.296 5.240 1.00 82.25 97 SER A N 1
ATOM 795 C CA . SER A 1 97 ? 8.171 -12.711 5.479 1.00 82.25 97 SER A CA 1
ATOM 796 C C . SER A 1 97 ? 8.844 -13.020 6.829 1.00 82.25 97 SER A C 1
ATOM 798 O O . SER A 1 97 ? 9.178 -14.170 7.082 1.00 82.25 97 SER A O 1
ATOM 800 N N . GLY A 1 98 ? 9.054 -12.026 7.697 1.00 67.38 98 GLY A N 1
ATOM 801 C CA . GLY A 1 98 ? 9.659 -12.200 9.029 1.00 67.38 98 GLY A CA 1
ATOM 802 C C . GLY A 1 98 ? 8.667 -12.274 10.197 1.00 67.38 98 GLY A C 1
ATOM 803 O O . GLY A 1 98 ? 9.100 -12.204 11.339 1.00 67.38 98 GLY A O 1
ATOM 804 N N . GLY A 1 99 ? 7.356 -12.342 9.929 1.00 53.88 99 GLY A N 1
ATOM 805 C CA . GLY A 1 99 ? 6.295 -12.223 10.943 1.00 53.88 99 GLY A CA 1
ATOM 806 C C . GLY A 1 99 ? 5.622 -13.528 11.381 1.00 53.88 99 GLY A C 1
ATOM 807 O O . GLY A 1 99 ? 4.575 -13.468 12.019 1.00 53.88 99 GLY A O 1
ATOM 808 N N . SER A 1 100 ? 6.160 -14.700 11.035 1.00 44.44 100 SER A N 1
ATOM 809 C CA . SER A 1 100 ? 5.618 -15.984 11.498 1.00 44.44 100 SER A CA 1
ATOM 810 C C . SER A 1 100 ? 6.118 -16.317 12.906 1.00 44.44 100 SER A C 1
ATOM 812 O O . SER A 1 100 ? 6.931 -17.218 13.064 1.00 44.44 100 SER A O 1
ATOM 814 N N . GLU A 1 101 ? 5.659 -15.555 13.896 1.00 43.66 101 GLU A N 1
ATOM 815 C CA . GLU A 1 101 ? 5.551 -15.961 15.304 1.00 43.66 101 GLU A CA 1
ATOM 816 C C . GLU A 1 101 ? 4.660 -14.937 16.033 1.00 43.66 101 GLU A C 1
ATOM 818 O O . GLU A 1 101 ? 5.103 -13.884 16.494 1.00 43.66 101 GLU A O 1
ATOM 823 N N . LYS A 1 102 ? 3.363 -15.243 16.077 1.00 38.66 102 LYS A N 1
ATOM 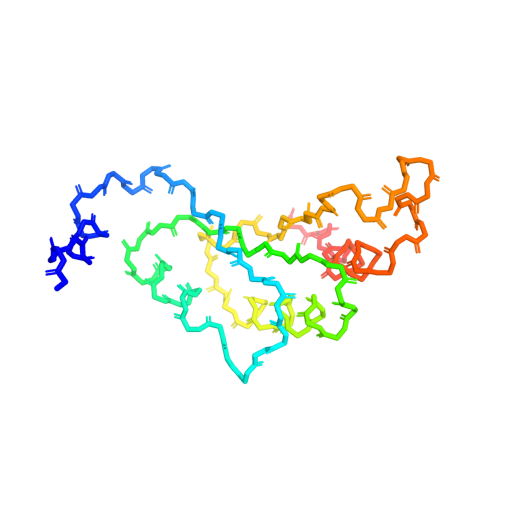824 C CA . LYS A 1 102 ? 2.457 -14.915 17.178 1.00 38.66 102 LYS A CA 1
ATOM 825 C C . LYS A 1 102 ? 1.608 -16.148 17.443 1.00 38.66 102 LYS A C 1
ATOM 827 O O . LYS A 1 102 ? 1.175 -16.763 16.442 1.00 38.66 102 LYS A O 1
#

Foldseek 3Di:
DPPCPCVLLVDDQADEAALEDEDADPASVVLVVSVVSNHQYADEYEQDLNRLLNSQVRNVVDPGPSPPAHHYDYVPVDDPVCQCVRNSNVNRVVSPVPPPDD

Sequence (102 aa):
ANNTARAVDMISKDIIICDWHYELRQAYESVPMFLEKGFRVWPASWRKPDAAKAFVDYSKRYDNDRMLGHLNTTWGAVAINELPSFEPLRYATRSFSGGSEK

Radius of gyration: 14.72 Å; chains: 1; bounding box: 32×37×35 Å